Protein AF-G9K3Z7-F1 (afdb_monomer_lite)

Structure (mmCIF, N/CA/C/O backbone):
data_AF-G9K3Z7-F1
#
_entry.id   AF-G9K3Z7-F1
#
loop_
_atom_site.group_PDB
_atom_site.id
_atom_site.type_symbol
_atom_site.label_atom_id
_atom_site.label_alt_id
_atom_site.label_comp_id
_atom_site.label_asym_id
_atom_site.label_entity_id
_atom_site.label_seq_id
_atom_site.pdbx_PDB_ins_code
_atom_site.Cartn_x
_atom_site.Cartn_y
_atom_site.Cartn_z
_atom_site.occupancy
_atom_site.B_iso_or_equiv
_atom_site.auth_seq_id
_atom_site.auth_comp_id
_atom_site.auth_asym_id
_atom_site.auth_atom_id
_atom_site.pdbx_PDB_model_num
ATOM 1 N N . LEU A 1 1 ? 6.562 0.544 -18.669 1.00 47.19 1 LEU A N 1
ATOM 2 C CA . LEU A 1 1 ? 5.146 0.287 -19.020 1.00 47.19 1 LEU A CA 1
ATOM 3 C C . LEU A 1 1 ? 4.210 1.346 -18.427 1.00 47.19 1 LEU A C 1
ATOM 5 O O . LEU A 1 1 ? 3.676 2.138 -19.185 1.00 47.19 1 LEU A O 1
ATOM 9 N N . PHE A 1 2 ? 4.079 1.458 -17.099 1.00 45.69 2 PHE A N 1
ATOM 10 C CA . PHE A 1 2 ? 3.269 2.523 -16.481 1.00 45.69 2 PHE A CA 1
ATOM 11 C C . PHE A 1 2 ? 3.847 3.938 -16.669 1.00 45.69 2 PHE A C 1
ATOM 13 O O . PHE A 1 2 ? 3.103 4.859 -16.969 1.00 45.69 2 PHE A O 1
ATOM 20 N N . GLU A 1 3 ? 5.172 4.100 -16.630 1.00 46.00 3 GLU A N 1
ATOM 21 C CA . GLU A 1 3 ? 5.847 5.367 -16.988 1.00 46.00 3 GLU A CA 1
ATOM 22 C C . GLU A 1 3 ? 5.512 5.845 -18.416 1.00 46.00 3 GLU A C 1
ATOM 24 O O . GLU A 1 3 ? 5.440 7.040 -18.680 1.00 46.00 3 GLU A O 1
ATOM 29 N N . MET A 1 4 ? 5.232 4.909 -19.331 1.00 49.59 4 MET A N 1
ATOM 30 C CA . MET A 1 4 ? 4.846 5.189 -20.719 1.00 49.59 4 MET A CA 1
ATOM 31 C C . MET A 1 4 ? 3.363 5.598 -20.838 1.00 49.59 4 MET A C 1
ATOM 33 O O . MET A 1 4 ? 3.008 6.333 -21.751 1.00 49.59 4 MET A O 1
ATOM 37 N N . ILE A 1 5 ? 2.499 5.195 -19.888 1.00 50.59 5 ILE A N 1
ATOM 38 C CA . ILE A 1 5 ? 1.116 5.713 -19.750 1.00 50.59 5 ILE A CA 1
ATOM 39 C C . ILE A 1 5 ? 1.130 7.193 -19.345 1.00 50.59 5 ILE A C 1
ATOM 41 O O . ILE A 1 5 ? 0.209 7.938 -19.683 1.00 50.59 5 ILE A O 1
ATOM 45 N N . LEU A 1 6 ? 2.144 7.599 -18.577 1.00 51.66 6 LEU A N 1
ATOM 46 C CA . LEU A 1 6 ? 2.202 8.901 -17.916 1.00 51.66 6 LEU A CA 1
ATOM 47 C C . LEU A 1 6 ? 2.820 10.008 -18.785 1.00 51.66 6 LEU A C 1
ATOM 49 O O . LEU A 1 6 ? 2.642 11.175 -18.452 1.00 51.66 6 LEU A O 1
ATOM 53 N N . SER A 1 7 ? 3.526 9.679 -19.876 1.00 52.38 7 SER A N 1
ATOM 54 C CA . SER A 1 7 ? 4.473 10.613 -20.514 1.00 52.38 7 SER A CA 1
ATOM 55 C C . SER A 1 7 ? 4.287 10.922 -22.012 1.00 52.38 7 SER A C 1
ATOM 57 O O . SER A 1 7 ? 5.150 11.596 -22.567 1.00 52.38 7 SER A O 1
ATOM 59 N N . GLY A 1 8 ? 3.197 10.543 -22.702 1.00 54.78 8 GLY A N 1
ATOM 60 C CA . GLY A 1 8 ? 3.098 10.895 -24.134 1.00 54.78 8 GLY A CA 1
ATOM 61 C C . GLY A 1 8 ? 1.739 10.777 -24.823 1.00 54.78 8 GLY A C 1
ATOM 62 O O . GLY A 1 8 ? 0.840 10.077 -24.370 1.00 54.78 8 GLY A O 1
ATOM 63 N N . THR A 1 9 ? 1.611 11.458 -25.965 1.00 53.53 9 THR A N 1
ATOM 64 C CA . THR A 1 9 ? 0.437 11.510 -26.860 1.00 53.53 9 THR A CA 1
ATOM 65 C C . THR A 1 9 ? 0.008 10.143 -27.417 1.00 53.53 9 THR A C 1
ATOM 67 O O . THR A 1 9 ? -1.169 9.960 -27.721 1.00 53.53 9 THR A O 1
ATOM 70 N N . ASP A 1 10 ? 0.909 9.153 -27.439 1.00 54.59 10 ASP A N 1
ATOM 71 C CA . ASP A 1 10 ? 0.624 7.750 -27.797 1.00 54.59 10 ASP A CA 1
ATOM 72 C C . ASP A 1 10 ? 0.074 6.906 -26.626 1.00 54.59 10 ASP A C 1
ATOM 74 O O . ASP A 1 10 ? -0.273 5.731 -26.782 1.00 54.59 10 ASP A O 1
ATOM 78 N N . ALA A 1 11 ? -0.070 7.495 -25.433 1.00 64.00 11 ALA A N 1
ATOM 79 C CA . ALA A 1 11 ? -0.564 6.803 -24.244 1.00 64.00 11 ALA A CA 1
ATOM 80 C C . ALA A 1 11 ? -2.057 6.445 -24.310 1.00 64.00 11 ALA A C 1
ATOM 82 O O . ALA A 1 11 ? -2.544 5.729 -23.437 1.00 64.00 11 ALA A O 1
ATOM 83 N N . THR A 1 12 ? -2.811 6.921 -25.303 1.00 68.50 12 THR A N 1
ATOM 84 C CA . THR A 1 12 ? -4.247 6.627 -25.452 1.00 68.50 12 THR A CA 1
ATOM 85 C C . THR A 1 12 ? -4.486 5.155 -25.785 1.00 68.50 12 THR A C 1
ATOM 87 O O . THR A 1 12 ? -5.196 4.476 -25.042 1.00 68.50 12 THR A O 1
ATOM 90 N N . HIS A 1 13 ? -3.828 4.627 -26.821 1.00 72.56 13 HIS A N 1
ATOM 91 C CA . HIS A 1 13 ? -3.890 3.206 -27.184 1.00 72.56 13 HIS A CA 1
ATOM 92 C C . HIS A 1 13 ? -3.349 2.325 -26.062 1.00 72.56 13 HIS A C 1
ATOM 94 O O . HIS A 1 13 ? -3.955 1.318 -25.698 1.00 72.56 13 HIS A O 1
ATOM 100 N N . PHE A 1 14 ? -2.248 2.750 -25.443 1.00 70.94 14 PHE A N 1
ATOM 101 C CA . PHE A 1 14 ? -1.657 2.013 -24.340 1.00 70.94 14 PHE A CA 1
ATOM 102 C C . PHE A 1 14 ? -2.570 1.996 -23.097 1.00 70.94 14 PHE A C 1
ATOM 104 O O . PHE A 1 14 ? -2.725 0.965 -22.449 1.00 70.94 14 PHE A O 1
ATOM 111 N N . ARG A 1 15 ? -3.281 3.091 -22.807 1.00 71.56 15 ARG A N 1
ATOM 112 C CA . ARG A 1 15 ? -4.302 3.153 -21.749 1.00 71.56 15 ARG A CA 1
ATOM 113 C C . ARG A 1 15 ? -5.499 2.254 -22.054 1.00 71.56 15 ARG A C 1
ATOM 115 O O . ARG A 1 15 ? -6.033 1.652 -21.128 1.00 71.56 15 ARG A O 1
ATOM 122 N N . VAL A 1 16 ? -5.917 2.137 -23.316 1.00 79.75 16 VAL A N 1
ATOM 123 C CA . VAL A 1 16 ? -6.962 1.182 -23.729 1.00 79.75 16 VAL A CA 1
ATOM 124 C C . VAL A 1 16 ? -6.493 -0.257 -23.508 1.00 79.75 16 VAL A C 1
ATOM 126 O O . VAL A 1 16 ? -7.222 -1.037 -22.899 1.00 79.75 16 VAL A O 1
ATOM 129 N N . LEU A 1 17 ? -5.263 -0.591 -23.907 1.00 81.12 17 LEU A N 1
ATOM 130 C CA . LEU A 1 17 ? -4.677 -1.910 -23.656 1.00 81.12 17 LEU A CA 1
ATOM 131 C C . LEU A 1 17 ? -4.552 -2.209 -22.160 1.00 81.12 17 LEU A C 1
ATOM 133 O O . LEU A 1 17 ? -4.901 -3.301 -21.734 1.00 81.12 17 LEU A O 1
ATOM 137 N N . MET A 1 18 ? -4.142 -1.240 -21.340 1.00 79.62 18 MET A N 1
ATOM 138 C CA . MET A 1 18 ? -4.081 -1.415 -19.887 1.00 79.62 18 MET A CA 1
ATOM 139 C C . MET A 1 18 ? -5.461 -1.591 -19.257 1.00 79.62 18 MET A C 1
ATOM 141 O O . MET A 1 18 ? -5.614 -2.409 -18.354 1.00 79.62 18 MET A O 1
ATOM 145 N N . LYS A 1 19 ? -6.483 -0.879 -19.747 1.00 80.25 19 LYS A N 1
ATOM 146 C CA . LYS A 1 19 ? -7.874 -1.110 -19.329 1.00 80.25 19 LYS A CA 1
ATOM 147 C C . LYS A 1 19 ? -8.329 -2.525 -19.679 1.00 80.25 19 LYS A C 1
ATOM 149 O O . LYS A 1 19 ? -8.952 -3.169 -18.843 1.00 80.25 19 LYS A O 1
ATOM 154 N N . LEU A 1 20 ? -8.010 -3.011 -20.880 1.00 84.44 20 LEU A N 1
ATOM 155 C CA . LEU A 1 20 ? -8.308 -4.385 -21.294 1.00 84.44 20 LEU A CA 1
ATOM 156 C C . LEU A 1 20 ? -7.546 -5.403 -20.446 1.00 84.44 20 LEU A C 1
ATOM 158 O O . LEU A 1 20 ? -8.147 -6.365 -19.992 1.00 84.44 20 LEU A O 1
ATOM 162 N N . PHE A 1 21 ? -6.263 -5.169 -20.174 1.00 83.31 21 PHE A N 1
ATOM 163 C CA . PHE A 1 21 ? -5.456 -6.036 -19.323 1.00 83.31 21 PHE A CA 1
ATOM 164 C C . PHE A 1 21 ? -6.045 -6.139 -17.915 1.00 83.31 21 PHE A C 1
ATOM 166 O O . PHE A 1 21 ? -6.246 -7.244 -17.425 1.00 83.31 21 PHE A O 1
ATOM 173 N N . ILE A 1 22 ? -6.389 -5.004 -17.296 1.00 82.50 22 ILE A N 1
ATOM 174 C CA . ILE A 1 22 ? -7.037 -4.994 -15.980 1.00 82.50 22 ILE A CA 1
ATOM 175 C C . ILE A 1 22 ? -8.375 -5.730 -16.055 1.00 82.50 22 ILE A C 1
ATOM 177 O O . ILE A 1 22 ? -8.635 -6.594 -15.232 1.00 82.50 22 ILE A O 1
ATOM 181 N N . LYS A 1 23 ? -9.193 -5.457 -17.076 1.00 83.81 23 LYS A N 1
ATOM 182 C CA . LYS A 1 23 ? -10.500 -6.099 -17.236 1.00 83.81 23 LYS A CA 1
ATOM 183 C C . LYS A 1 23 ? -10.418 -7.609 -17.481 1.00 83.81 23 LYS A C 1
ATOM 185 O O . LYS A 1 23 ? -11.322 -8.314 -17.081 1.00 83.81 23 LYS A O 1
ATOM 190 N N . VAL A 1 24 ? -9.404 -8.106 -18.182 1.00 86.69 24 VAL A N 1
ATOM 191 C CA . VAL A 1 24 ? -9.325 -9.527 -18.571 1.00 86.69 24 VAL A CA 1
ATOM 192 C C . VAL A 1 24 ? -8.526 -10.348 -17.562 1.00 86.69 24 VAL A C 1
ATOM 194 O O . VAL A 1 24 ? -8.852 -11.505 -17.321 1.00 86.69 24 VAL A O 1
ATOM 197 N N . HIS A 1 25 ? -7.477 -9.768 -16.977 1.00 82.75 25 HIS A N 1
ATOM 198 C CA . HIS A 1 25 ? -6.528 -10.494 -16.130 1.00 82.75 25 HIS A CA 1
ATOM 199 C C . HIS A 1 25 ? -6.566 -10.089 -14.657 1.00 82.75 25 HIS A C 1
ATOM 201 O O . HIS A 1 25 ? -6.018 -10.812 -13.836 1.00 82.75 25 HIS A O 1
ATOM 207 N N . LEU A 1 26 ? -7.170 -8.947 -14.318 1.00 87.38 26 LEU A N 1
ATOM 208 C CA . LEU A 1 26 ? -7.248 -8.423 -12.949 1.00 87.38 26 LEU A CA 1
ATOM 209 C C . LEU A 1 26 ? -8.682 -7.983 -12.603 1.00 87.38 26 LEU A C 1
ATOM 211 O O . LEU A 1 26 ? -8.870 -7.041 -11.835 1.00 87.38 26 LEU A O 1
ATOM 215 N N . GLU A 1 27 ? -9.689 -8.631 -13.202 1.00 87.81 27 GLU A N 1
ATOM 216 C CA . GLU A 1 27 ? -11.103 -8.361 -12.902 1.00 87.81 27 GLU A CA 1
ATOM 217 C C . GLU A 1 27 ? -11.443 -8.758 -11.467 1.00 87.81 27 GLU A C 1
ATOM 219 O O . GLU A 1 27 ? -12.204 -8.074 -10.785 1.00 87.81 27 GLU A O 1
ATOM 224 N N . ASP A 1 28 ? -10.833 -9.851 -11.000 1.00 92.62 28 ASP A N 1
ATOM 225 C CA . ASP A 1 28 ? -10.919 -10.267 -9.613 1.00 92.62 28 ASP A CA 1
ATOM 226 C C . ASP A 1 28 ? -10.158 -9.285 -8.716 1.00 92.62 28 ASP A C 1
ATOM 228 O O . ASP A 1 28 ? -8.940 -9.100 -8.830 1.00 92.62 28 ASP A O 1
ATOM 232 N N . ILE A 1 29 ? -10.884 -8.692 -7.772 1.00 91.94 29 ILE A N 1
ATOM 233 C CA . ILE A 1 29 ? -10.361 -7.687 -6.852 1.00 91.94 29 ILE A CA 1
ATOM 234 C C . ILE A 1 29 ? -9.189 -8.221 -6.023 1.00 91.94 29 ILE A C 1
ATOM 236 O O . ILE A 1 29 ? -8.223 -7.499 -5.771 1.00 91.94 29 ILE A O 1
ATOM 240 N N . PHE A 1 30 ? -9.211 -9.504 -5.652 1.00 94.75 30 PHE A N 1
ATOM 241 C CA . PHE A 1 30 ? -8.132 -10.115 -4.879 1.00 94.75 30 PHE A CA 1
ATOM 242 C C . PHE A 1 30 ? -6.864 -10.293 -5.715 1.00 94.75 30 PHE A C 1
ATOM 244 O O . PHE A 1 30 ? -5.758 -10.090 -5.209 1.00 94.75 30 PHE A O 1
ATOM 251 N N . GLN A 1 31 ? -6.993 -10.629 -7.000 1.00 93.50 31 GLN A N 1
ATOM 252 C CA . GLN A 1 31 ? -5.862 -10.654 -7.931 1.00 93.50 31 GLN A CA 1
ATOM 253 C C . GLN A 1 31 ? -5.308 -9.253 -8.190 1.00 93.50 31 GLN A C 1
ATOM 255 O O . GLN A 1 31 ? -4.087 -9.073 -8.167 1.00 93.50 31 GLN A O 1
ATOM 260 N N . LEU A 1 32 ? -6.178 -8.254 -8.356 1.00 93.25 32 LEU A N 1
ATOM 261 C CA . LEU A 1 32 ? -5.766 -6.860 -8.509 1.00 93.25 32 LEU A CA 1
ATOM 262 C C . LEU A 1 32 ? -4.952 -6.380 -7.301 1.00 93.25 32 LEU A C 1
ATOM 264 O O . LEU A 1 32 ? -3.878 -5.804 -7.467 1.00 93.25 32 LEU A O 1
ATOM 268 N N . PHE A 1 33 ? -5.412 -6.660 -6.082 1.00 95.94 33 PHE A N 1
ATOM 269 C CA . PHE A 1 33 ? -4.683 -6.266 -4.880 1.00 95.94 33 PHE A CA 1
ATOM 270 C C . PHE A 1 33 ? -3.393 -7.057 -4.659 1.00 95.94 33 PHE A C 1
ATOM 272 O O . PHE A 1 33 ? -2.416 -6.475 -4.199 1.00 95.94 33 PHE A O 1
ATOM 279 N N . LYS A 1 34 ? -3.320 -8.334 -5.060 1.00 95.38 34 LYS A N 1
ATOM 280 C CA . LYS A 1 34 ? -2.041 -9.069 -5.104 1.00 95.38 34 LYS A CA 1
ATOM 281 C C . LYS A 1 34 ? -1.050 -8.403 -6.057 1.00 95.38 34 LYS A C 1
ATOM 283 O O . LYS A 1 34 ? 0.121 -8.248 -5.713 1.00 95.38 34 LYS A O 1
ATOM 288 N N . PHE A 1 35 ? -1.516 -7.976 -7.231 1.00 92.88 35 PHE A N 1
ATOM 289 C CA . PHE A 1 35 ? -0.698 -7.225 -8.180 1.00 92.88 35 PHE A CA 1
ATOM 290 C 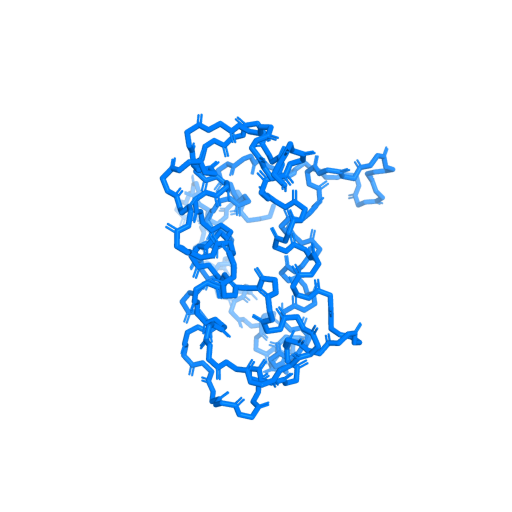C . PHE A 1 35 ? -0.224 -5.892 -7.584 1.00 92.88 35 PHE A C 1
ATOM 292 O O . PHE A 1 35 ? 0.963 -5.572 -7.666 1.00 92.88 35 PHE A O 1
ATOM 299 N N . PHE A 1 36 ? -1.114 -5.145 -6.924 1.00 94.69 36 PHE A N 1
ATOM 300 C CA . PHE A 1 36 ? -0.735 -3.918 -6.226 1.00 94.69 36 PHE A CA 1
ATOM 301 C C . PHE A 1 36 ? 0.286 -4.164 -5.116 1.00 94.69 36 PHE A C 1
ATOM 303 O O . PHE A 1 36 ? 1.277 -3.445 -5.068 1.00 94.69 36 PHE A O 1
ATOM 310 N N . SER A 1 37 ? 0.131 -5.205 -4.293 1.00 96.06 37 SER A N 1
ATOM 311 C CA . SER A 1 37 ? 1.111 -5.556 -3.259 1.00 96.06 37 SER A CA 1
ATOM 312 C C . SER A 1 37 ? 2.512 -5.772 -3.829 1.00 96.06 37 SER A C 1
ATOM 314 O O . SER A 1 37 ? 3.485 -5.291 -3.246 1.00 96.06 37 SER A O 1
ATOM 316 N N . VAL A 1 38 ? 2.624 -6.436 -4.986 1.00 92.88 38 VAL A N 1
ATOM 317 C CA . VAL A 1 38 ? 3.902 -6.573 -5.700 1.00 92.88 38 VAL A CA 1
ATOM 318 C C . VAL A 1 38 ? 4.402 -5.207 -6.162 1.00 92.88 38 VAL A C 1
ATOM 320 O O . VAL A 1 38 ? 5.538 -4.851 -5.870 1.00 92.88 38 VAL A O 1
ATOM 323 N N . LEU A 1 39 ? 3.567 -4.413 -6.839 1.00 92.00 39 LEU A N 1
ATOM 324 C CA . LEU A 1 39 ? 3.963 -3.108 -7.380 1.00 92.00 39 LEU A CA 1
ATOM 325 C C . LEU A 1 39 ? 4.419 -2.127 -6.287 1.00 92.00 39 LEU A C 1
ATOM 327 O O . LEU A 1 39 ? 5.412 -1.425 -6.469 1.00 92.00 39 LEU A O 1
ATOM 331 N N . TRP A 1 40 ? 3.728 -2.098 -5.148 1.00 95.38 40 TRP A N 1
ATOM 332 C CA . TRP A 1 40 ? 4.041 -1.218 -4.023 1.00 95.38 40 TRP A CA 1
ATOM 333 C C . TRP A 1 40 ? 5.326 -1.596 -3.298 1.00 95.38 40 TRP A C 1
ATOM 335 O O . TRP A 1 40 ? 5.951 -0.727 -2.707 1.00 95.38 40 TRP A O 1
ATOM 345 N N . THR A 1 41 ? 5.712 -2.871 -3.301 1.00 93.38 41 THR A N 1
ATOM 346 C CA . THR A 1 41 ? 6.905 -3.355 -2.580 1.00 93.38 41 THR A CA 1
ATOM 347 C C . THR A 1 41 ? 8.080 -3.645 -3.506 1.00 93.38 41 THR A C 1
ATOM 349 O O . THR A 1 41 ? 9.185 -3.907 -3.036 1.00 93.38 41 THR A O 1
ATOM 352 N N . TYR A 1 42 ? 7.886 -3.545 -4.825 1.00 89.19 42 TYR A N 1
ATOM 353 C CA . TYR A 1 42 ? 8.912 -3.883 -5.806 1.00 89.19 42 TYR A CA 1
ATOM 354 C C . TYR A 1 42 ? 10.189 -3.050 -5.649 1.00 89.19 42 TYR A C 1
ATOM 356 O O . TYR A 1 42 ? 11.287 -3.579 -5.797 1.00 89.19 42 TYR A O 1
ATOM 364 N N . GLY A 1 43 ? 10.060 -1.766 -5.297 1.00 80.81 43 GLY A N 1
ATOM 365 C CA . GLY A 1 43 ? 11.206 -0.889 -5.025 1.00 80.81 43 GLY A CA 1
ATOM 366 C C . GLY A 1 43 ? 12.075 -1.344 -3.844 1.00 80.81 43 GLY A C 1
ATOM 367 O O . GLY A 1 43 ? 13.241 -0.975 -3.770 1.00 80.81 43 GLY A O 1
ATOM 368 N N . SER A 1 44 ? 11.531 -2.177 -2.954 1.00 79.94 44 SER A N 1
ATOM 369 C CA . SER A 1 44 ? 12.232 -2.785 -1.819 1.00 79.94 44 SER A CA 1
ATOM 370 C C . SER A 1 44 ? 12.772 -4.191 -2.131 1.00 79.94 44 SER A C 1
ATOM 372 O O . SER A 1 44 ? 13.369 -4.822 -1.261 1.00 79.94 44 SER A O 1
ATOM 374 N N . SER A 1 45 ? 12.562 -4.710 -3.348 1.00 81.00 45 SER A N 1
ATOM 375 C CA . SER A 1 45 ? 13.020 -6.044 -3.751 1.00 81.00 45 SER A CA 1
ATOM 376 C C . SER A 1 45 ? 14.530 -6.080 -3.986 1.00 81.00 45 SER A C 1
ATOM 378 O O . SER A 1 45 ? 15.054 -5.356 -4.831 1.00 81.00 45 SER A O 1
ATOM 380 N N . LEU A 1 46 ? 15.227 -6.984 -3.294 1.00 77.88 46 LEU A N 1
ATOM 381 C CA . LEU A 1 46 ? 16.675 -7.177 -3.440 1.00 77.88 46 LEU A CA 1
ATOM 382 C C . LEU A 1 46 ? 17.058 -7.966 -4.702 1.00 77.88 46 LEU A C 1
ATOM 384 O O . LEU A 1 46 ? 18.176 -7.837 -5.192 1.00 77.88 46 LEU A O 1
ATOM 388 N N . SER A 1 47 ? 16.153 -8.801 -5.219 1.00 81.62 47 SER A N 1
ATOM 389 C CA . SER A 1 47 ? 16.442 -9.731 -6.318 1.00 81.62 47 SER A CA 1
ATOM 390 C C . SER A 1 47 ? 16.089 -9.189 -7.705 1.00 81.62 47 SER A C 1
ATOM 392 O O . SER A 1 47 ? 16.509 -9.782 -8.694 1.00 81.62 47 SER A O 1
ATOM 394 N N . ASN A 1 48 ? 15.324 -8.089 -7.785 1.00 82.56 48 ASN A N 1
ATOM 395 C CA . ASN A 1 48 ? 14.840 -7.462 -9.027 1.00 82.56 48 ASN A CA 1
ATOM 396 C C . ASN A 1 48 ? 14.461 -8.479 -10.139 1.00 82.56 48 ASN A C 1
ATOM 398 O O . ASN A 1 48 ? 14.980 -8.409 -11.257 1.00 82.56 48 ASN A O 1
ATOM 402 N N . PRO A 1 49 ? 13.560 -9.441 -9.867 1.00 82.31 49 PRO A N 1
ATOM 403 C CA . PRO A 1 49 ? 13.339 -10.585 -10.752 1.00 82.31 49 PRO A CA 1
ATOM 404 C C . PRO A 1 49 ? 12.692 -10.210 -12.093 1.00 82.31 49 PRO A C 1
ATOM 406 O O . PRO A 1 49 ? 12.842 -10.937 -13.068 1.00 82.31 49 PRO A O 1
ATOM 409 N N . LEU A 1 50 ? 11.979 -9.080 -12.165 1.00 81.25 50 LEU A N 1
ATOM 410 C CA . LEU A 1 50 ? 11.347 -8.586 -13.395 1.00 81.25 50 LEU A CA 1
ATOM 411 C C . LEU A 1 50 ? 12.292 -7.717 -14.235 1.00 81.25 50 LEU A C 1
ATOM 413 O O . LEU A 1 50 ? 11.871 -7.197 -15.268 1.00 81.25 50 LEU A O 1
ATOM 417 N N . ASN A 1 51 ? 13.538 -7.529 -13.781 1.00 83.94 51 ASN A N 1
ATOM 418 C CA . ASN A 1 51 ? 14.541 -6.676 -14.411 1.00 83.94 51 ASN A CA 1
ATOM 419 C C . ASN A 1 51 ? 13.977 -5.295 -14.808 1.00 83.94 51 ASN A C 1
ATOM 421 O O . ASN A 1 51 ? 14.204 -4.785 -15.906 1.00 83.94 51 ASN A O 1
ATOM 425 N N . CYS A 1 52 ? 13.170 -4.705 -13.924 1.00 81.00 52 CYS A N 1
ATOM 426 C CA . CYS A 1 52 ? 12.514 -3.424 -14.148 1.00 81.00 52 CYS A CA 1
ATOM 427 C C . CYS A 1 52 ? 12.759 -2.494 -12.956 1.00 81.00 52 CYS A C 1
ATOM 429 O O . CYS A 1 52 ? 13.156 -2.931 -11.883 1.00 81.00 52 CYS A O 1
ATOM 431 N N . SER A 1 53 ? 12.563 -1.191 -13.138 1.00 81.69 53 SER A N 1
ATOM 432 C CA . SER A 1 53 ? 12.666 -0.222 -12.045 1.00 81.69 53 SER A CA 1
ATOM 433 C C . SER A 1 53 ? 11.309 0.426 -11.830 1.00 81.69 53 SER A C 1
ATOM 435 O O . SER A 1 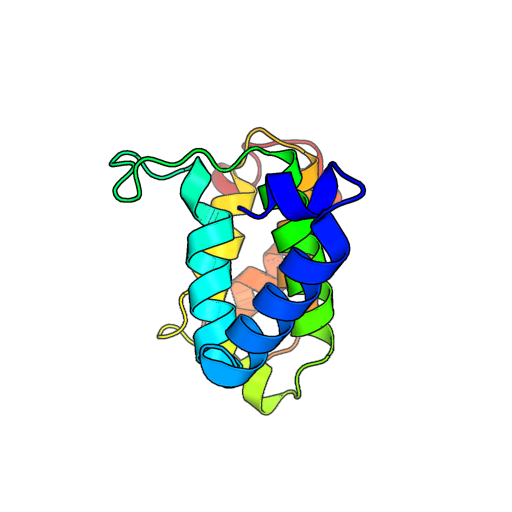53 ? 10.734 1.005 -12.757 1.00 81.69 53 SER A O 1
ATOM 437 N N . VAL A 1 54 ? 10.792 0.320 -10.607 1.00 84.56 54 VAL A N 1
ATOM 438 C CA . VAL A 1 54 ? 9.612 1.064 -10.168 1.00 84.56 54 VAL A CA 1
ATOM 439 C C . VAL A 1 54 ? 10.113 2.312 -9.462 1.00 84.56 54 VAL A C 1
ATOM 441 O O . VAL A 1 54 ? 10.666 2.245 -8.367 1.00 84.56 54 VAL A O 1
ATOM 444 N N . LYS A 1 55 ? 9.957 3.461 -10.119 1.00 88.44 55 LYS A N 1
ATOM 445 C CA . LYS A 1 55 ? 10.319 4.747 -9.529 1.00 88.44 55 LYS A CA 1
ATOM 446 C C . LYS A 1 55 ? 9.351 5.103 -8.405 1.00 88.44 55 LYS A C 1
ATOM 448 O O . LYS A 1 55 ? 8.171 4.761 -8.453 1.00 88.44 55 LYS A O 1
ATOM 453 N N . ALA A 1 56 ? 9.842 5.909 -7.470 1.00 89.06 56 ALA A N 1
ATOM 454 C CA . ALA A 1 56 ? 9.065 6.476 -6.374 1.00 89.06 56 ALA A CA 1
ATOM 455 C C . ALA A 1 56 ? 7.734 7.100 -6.820 1.00 89.06 56 ALA A C 1
ATOM 457 O O . ALA A 1 56 ? 6.701 6.851 -6.213 1.00 89.06 56 ALA A O 1
ATOM 458 N N . ALA A 1 57 ? 7.746 7.888 -7.902 1.00 89.94 57 ALA A N 1
ATOM 459 C CA . ALA A 1 57 ? 6.544 8.543 -8.413 1.00 89.94 57 ALA A CA 1
ATOM 460 C C . ALA A 1 57 ? 5.462 7.524 -8.806 1.00 89.94 57 ALA A C 1
ATOM 462 O O . ALA A 1 57 ? 4.306 7.667 -8.412 1.00 89.94 57 ALA A O 1
ATOM 463 N N . LEU A 1 58 ? 5.851 6.467 -9.525 1.00 88.44 58 LEU A N 1
ATOM 464 C CA . LEU A 1 58 ? 4.944 5.402 -9.929 1.00 88.44 58 LEU A CA 1
ATOM 465 C C . LEU A 1 58 ? 4.428 4.596 -8.729 1.00 88.44 58 LEU A C 1
ATOM 467 O O . LEU A 1 58 ? 3.235 4.316 -8.658 1.00 88.44 58 LEU A O 1
ATOM 471 N N . GLN A 1 59 ? 5.301 4.247 -7.782 1.00 93.12 59 GLN A N 1
ATOM 472 C CA . GLN A 1 59 ? 4.918 3.552 -6.548 1.00 93.12 59 GLN A CA 1
ATOM 473 C C . GLN A 1 59 ? 3.882 4.359 -5.754 1.00 93.12 59 GLN A C 1
ATOM 475 O O . GLN A 1 59 ? 2.834 3.828 -5.392 1.00 93.12 59 GLN A O 1
ATOM 480 N N . THR A 1 60 ? 4.136 5.653 -5.546 1.00 94.44 60 THR A N 1
ATOM 481 C CA . THR A 1 60 ? 3.224 6.571 -4.852 1.00 94.44 60 THR A CA 1
ATOM 482 C C . THR A 1 60 ? 1.879 6.681 -5.568 1.00 94.44 60 THR A C 1
ATOM 484 O O . THR A 1 60 ? 0.832 6.572 -4.936 1.00 94.44 60 THR A O 1
ATOM 487 N N . GLN A 1 61 ? 1.874 6.846 -6.895 1.00 92.44 61 GLN A N 1
ATOM 488 C CA . GLN A 1 61 ? 0.630 6.882 -7.672 1.00 92.44 61 GLN A CA 1
ATOM 489 C C . GLN A 1 61 ? -0.147 5.568 -7.570 1.00 92.44 61 GLN A C 1
ATOM 491 O O . GLN A 1 61 ? -1.363 5.586 -7.403 1.00 92.44 61 GLN A O 1
ATOM 496 N N . ALA A 1 62 ? 0.545 4.430 -7.638 1.00 92.88 62 ALA A N 1
ATOM 497 C CA . ALA A 1 62 ? -0.075 3.125 -7.472 1.00 92.88 62 ALA A CA 1
ATOM 498 C C . ALA A 1 62 ? -0.671 2.942 -6.068 1.00 92.88 62 ALA A C 1
ATOM 500 O O . ALA A 1 62 ? -1.726 2.322 -5.945 1.00 92.88 62 ALA A O 1
ATOM 501 N N . LEU A 1 63 ? -0.027 3.469 -5.020 1.00 96.88 63 LEU A N 1
ATOM 502 C CA . LEU A 1 63 ? -0.565 3.465 -3.655 1.00 96.88 63 LEU A CA 1
ATOM 503 C C . LEU A 1 63 ? -1.838 4.306 -3.565 1.00 96.88 63 LEU A C 1
ATOM 505 O O . LEU A 1 63 ? -2.852 3.800 -3.105 1.00 96.88 63 LEU A O 1
ATOM 509 N N . TYR A 1 64 ? -1.839 5.538 -4.079 1.00 97.00 64 TYR A N 1
ATOM 510 C CA . TYR A 1 64 ? -3.044 6.375 -4.073 1.00 97.00 64 TYR A CA 1
ATOM 511 C C . TYR A 1 64 ? -4.196 5.763 -4.886 1.00 97.00 64 TYR A C 1
ATOM 513 O O . TYR A 1 64 ? -5.328 5.737 -4.413 1.00 97.00 64 TYR A O 1
ATOM 521 N N . ILE A 1 65 ? -3.922 5.202 -6.071 1.00 93.38 65 ILE A N 1
ATOM 522 C CA . ILE A 1 65 ? -4.945 4.491 -6.859 1.00 93.38 65 ILE A CA 1
ATOM 523 C C . ILE A 1 65 ? -5.508 3.318 -6.062 1.00 93.38 65 ILE A C 1
ATOM 525 O O . ILE A 1 65 ? -6.723 3.141 -5.998 1.00 93.38 65 ILE A O 1
ATOM 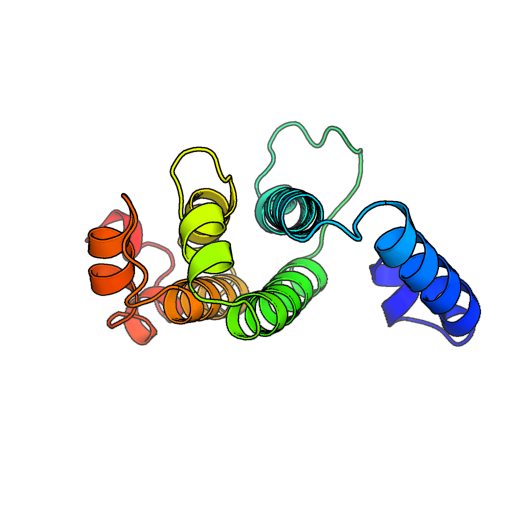529 N N . GLY A 1 66 ? -4.647 2.505 -5.454 1.00 95.00 66 GLY A N 1
ATOM 530 C CA . GLY A 1 66 ? -5.131 1.380 -4.675 1.00 95.00 66 GLY A CA 1
ATOM 531 C C . GLY A 1 66 ? -5.805 1.790 -3.366 1.00 95.00 66 GLY A C 1
ATOM 532 O O . GLY A 1 66 ? -6.701 1.074 -2.948 1.00 95.00 66 GLY A O 1
ATOM 533 N N . CYS A 1 67 ? -5.486 2.949 -2.780 1.00 97.25 67 CYS A N 1
ATOM 534 C CA . CYS A 1 67 ? -6.215 3.534 -1.650 1.00 97.25 67 CYS A CA 1
ATOM 535 C C . CYS A 1 67 ? -7.672 3.839 -2.017 1.00 97.25 67 CYS A C 1
ATOM 537 O O . CYS A 1 67 ? -8.593 3.442 -1.300 1.00 97.25 67 CYS A O 1
ATOM 539 N N . GLU A 1 68 ? -7.888 4.494 -3.161 1.00 95.19 68 GLU A N 1
ATOM 540 C CA . GLU A 1 68 ? -9.229 4.778 -3.687 1.00 95.19 68 GLU A CA 1
ATOM 541 C C . GLU A 1 68 ? -9.986 3.481 -3.988 1.00 95.19 68 GLU A C 1
ATOM 543 O O . GLU A 1 68 ? -11.129 3.294 -3.563 1.00 95.19 68 GLU A O 1
ATOM 548 N N . MET A 1 69 ? -9.320 2.533 -4.656 1.00 94.12 69 MET A N 1
ATOM 549 C CA . MET A 1 69 ? -9.906 1.226 -4.958 1.00 94.12 69 MET A CA 1
ATOM 550 C C . MET A 1 69 ? -10.253 0.462 -3.682 1.00 94.12 69 MET A C 1
ATOM 552 O O . MET A 1 69 ? -11.305 -0.166 -3.630 1.00 94.12 69 MET A O 1
ATOM 556 N N . LEU A 1 70 ? -9.403 0.520 -2.655 1.00 96.50 70 LEU A N 1
ATOM 557 C CA . LEU A 1 70 ? -9.601 -0.176 -1.386 1.00 96.50 70 LEU A CA 1
ATOM 558 C C . LEU A 1 70 ? -10.759 0.442 -0.615 1.00 96.50 70 LEU A C 1
ATOM 560 O O . LEU A 1 70 ? -11.626 -0.281 -0.133 1.00 96.50 70 LEU A O 1
ATOM 564 N N . SER A 1 71 ? -10.825 1.772 -0.569 1.00 96.62 71 SER A N 1
ATOM 565 C CA . SER A 1 71 ? -11.909 2.528 0.061 1.00 96.62 71 SER A CA 1
ATOM 566 C C . SER A 1 71 ? -13.277 2.180 -0.520 1.00 96.62 71 SER A C 1
ATOM 568 O O . SER A 1 71 ? -14.223 2.018 0.252 1.00 96.62 71 SER A O 1
ATOM 570 N N . ALA A 1 72 ? -13.360 1.988 -1.841 1.00 95.62 72 ALA A N 1
ATOM 571 C CA . ALA A 1 72 ? -14.585 1.632 -2.555 1.00 95.62 72 ALA A CA 1
ATOM 572 C C . ALA A 1 72 ? -15.067 0.184 -2.326 1.00 95.62 72 ALA A C 1
ATOM 574 O O . ALA A 1 72 ? -16.186 -0.153 -2.718 1.00 95.62 72 ALA A O 1
ATOM 575 N N . GLN A 1 73 ? -14.252 -0.681 -1.710 1.00 95.62 73 GLN A N 1
ATOM 576 C CA . GLN A 1 73 ? -14.627 -2.077 -1.476 1.00 95.62 73 GLN A CA 1
ATOM 577 C C . GLN A 1 73 ? -15.680 -2.232 -0.381 1.00 95.62 73 GLN A C 1
ATOM 579 O O . GLN A 1 73 ? -15.738 -1.473 0.592 1.00 95.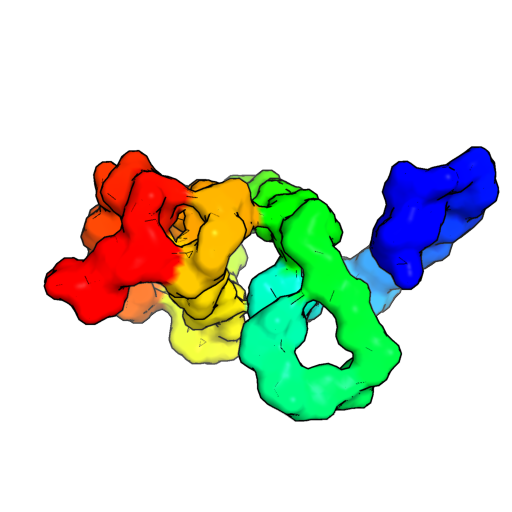62 73 GLN A O 1
ATOM 584 N N . LYS A 1 74 ? -16.490 -3.285 -0.506 1.00 95.31 74 LYS A N 1
ATOM 585 C CA . LYS A 1 74 ? -17.460 -3.668 0.523 1.00 95.31 74 LYS A CA 1
ATOM 586 C C . LYS A 1 74 ? -16.731 -4.194 1.760 1.00 95.31 74 LYS A C 1
ATOM 588 O O . LYS A 1 74 ? -15.626 -4.722 1.667 1.00 95.31 74 LYS A O 1
ATOM 593 N N . ALA A 1 75 ? -17.382 -4.118 2.920 1.00 94.62 75 ALA A N 1
ATOM 594 C CA . ALA A 1 75 ? -16.801 -4.572 4.187 1.00 94.62 75 ALA A CA 1
ATOM 595 C C . ALA A 1 75 ? -16.320 -6.037 4.148 1.00 94.62 75 ALA A C 1
ATOM 597 O O . ALA A 1 75 ? -15.260 -6.348 4.683 1.00 94.62 75 ALA A O 1
ATOM 598 N N . GLN A 1 76 ? -17.059 -6.922 3.469 1.00 94.56 76 GLN A N 1
ATOM 599 C CA . GLN A 1 76 ? -16.677 -8.328 3.299 1.00 94.56 76 GLN A CA 1
ATOM 600 C C . GLN A 1 76 ? -15.373 -8.488 2.502 1.00 94.56 76 GLN A C 1
ATOM 602 O O . GLN A 1 76 ? -14.498 -9.255 2.903 1.00 94.56 76 GLN A O 1
ATOM 607 N N . ASP A 1 77 ? -15.220 -7.743 1.408 1.00 96.31 77 ASP A N 1
ATOM 608 C CA . ASP A 1 77 ? -14.016 -7.799 0.576 1.00 96.31 77 ASP A CA 1
ATOM 609 C C . ASP A 1 77 ? -12.830 -7.191 1.328 1.00 96.31 77 ASP A C 1
ATOM 611 O O . ASP A 1 77 ? -11.751 -7.778 1.355 1.00 96.31 77 ASP A O 1
ATOM 615 N N . LYS A 1 78 ? -13.042 -6.077 2.045 1.00 97.06 78 LYS A N 1
ATOM 616 C CA . LYS A 1 78 ? -12.030 -5.487 2.935 1.00 97.06 78 LYS A CA 1
ATOM 617 C C . LYS A 1 78 ? -11.571 -6.464 4.016 1.00 97.06 78 LYS A C 1
ATOM 619 O O . LYS A 1 78 ? -10.374 -6.567 4.249 1.00 97.06 78 LYS A O 1
ATOM 624 N N . HIS A 1 79 ? -12.487 -7.214 4.633 1.00 96.38 79 HIS A N 1
ATOM 625 C CA . HIS A 1 79 ? -12.146 -8.258 5.607 1.00 96.38 79 HIS A CA 1
ATOM 626 C C . HIS A 1 79 ? -11.227 -9.318 4.990 1.00 96.38 79 HIS A C 1
ATOM 628 O O . HIS A 1 79 ? -10.228 -9.709 5.589 1.00 96.38 79 HIS A O 1
ATOM 634 N N . GLN A 1 80 ? -11.537 -9.786 3.781 1.00 96.19 80 GLN A N 1
ATOM 635 C CA . GLN A 1 80 ? -10.703 -10.771 3.091 1.00 96.19 80 GLN A CA 1
ATOM 636 C C . GLN A 1 80 ? -9.345 -10.186 2.668 1.00 96.19 80 GLN A C 1
ATOM 638 O O . GLN A 1 80 ? -8.314 -10.834 2.857 1.00 96.19 80 GLN A O 1
ATOM 643 N N . LEU A 1 81 ? -9.316 -8.944 2.179 1.00 96.88 81 LEU A N 1
ATOM 644 C CA . LEU A 1 81 ? -8.087 -8.223 1.835 1.00 96.88 81 LEU A CA 1
ATOM 645 C C . LEU A 1 81 ? -7.216 -7.928 3.064 1.00 96.88 81 LEU A C 1
ATOM 647 O O . LEU A 1 81 ? -5.995 -7.903 2.936 1.00 96.88 81 LEU A O 1
ATOM 651 N N . ALA A 1 82 ? -7.819 -7.759 4.240 1.00 96.75 82 ALA A N 1
ATOM 652 C CA . ALA A 1 82 ? -7.131 -7.583 5.514 1.00 96.75 82 ALA A CA 1
ATOM 653 C C . ALA A 1 82 ? -6.818 -8.908 6.234 1.00 96.75 82 ALA A C 1
ATOM 655 O O . ALA A 1 82 ? -6.344 -8.894 7.363 1.00 96.75 82 ALA A O 1
ATOM 656 N N . SER A 1 83 ? -7.076 -10.066 5.624 1.00 95.44 83 SER A N 1
ATOM 657 C CA . SER A 1 83 ? -6.749 -11.354 6.241 1.00 95.44 83 SER A CA 1
ATOM 658 C C . SER A 1 83 ? -5.258 -11.691 6.130 1.00 95.44 83 SER A C 1
ATOM 660 O O . SER A 1 83 ? -4.562 -11.223 5.233 1.00 95.44 83 SER A O 1
ATOM 662 N N . VAL A 1 84 ? -4.765 -12.576 7.000 1.00 93.81 84 VAL A N 1
ATOM 663 C CA . VAL A 1 84 ? -3.362 -13.050 6.984 1.00 93.81 84 VAL A CA 1
ATOM 664 C C . VAL A 1 84 ? -2.938 -13.772 5.700 1.00 93.81 84 VAL A C 1
ATOM 666 O O . VAL A 1 84 ? -1.746 -13.867 5.423 1.00 93.81 84 VAL A O 1
ATOM 669 N N . SER A 1 85 ? -3.881 -14.296 4.913 1.00 93.56 85 SER A N 1
ATOM 670 C CA . SER A 1 85 ? -3.586 -14.932 3.621 1.00 93.56 85 SER A CA 1
ATOM 671 C C . SER A 1 85 ? -3.465 -13.922 2.476 1.00 93.56 85 SER A C 1
ATOM 673 O O . SER A 1 85 ? -3.015 -14.273 1.382 1.00 93.56 85 SER A O 1
ATOM 675 N N . SER A 1 86 ? -3.860 -12.670 2.714 1.00 96.25 86 SER A N 1
ATOM 676 C CA . SER A 1 86 ? -3.740 -11.569 1.769 1.00 96.25 86 SER A CA 1
ATOM 677 C C . SER A 1 86 ? -2.418 -10.818 1.978 1.00 96.25 86 SER A C 1
ATOM 679 O O . SER A 1 86 ? -2.074 -10.469 3.108 1.00 96.25 86 SER A O 1
ATOM 681 N N . PRO A 1 87 ? -1.676 -10.489 0.904 1.00 97.06 87 PRO A N 1
ATOM 682 C CA . PRO A 1 87 ? -0.430 -9.735 1.021 1.00 97.06 87 PRO A CA 1
ATOM 683 C C . PRO A 1 87 ? -0.643 -8.234 1.270 1.00 97.06 87 PRO A C 1
ATOM 685 O O . PRO A 1 87 ? 0.333 -7.513 1.463 1.00 97.06 87 PRO A O 1
ATOM 688 N N . VAL A 1 88 ? -1.887 -7.739 1.239 1.00 97.69 88 VAL A N 1
ATOM 689 C CA . VAL A 1 88 ? -2.194 -6.298 1.221 1.00 97.69 88 VAL A CA 1
ATOM 690 C C . VAL A 1 88 ? -1.670 -5.583 2.455 1.00 97.69 88 VAL A C 1
ATOM 692 O O . VAL A 1 88 ? -0.889 -4.647 2.315 1.00 97.69 88 VAL A O 1
ATOM 695 N N . VAL A 1 89 ? -2.051 -6.026 3.655 1.00 97.56 89 VAL A N 1
ATOM 696 C CA . VAL A 1 89 ? -1.670 -5.325 4.892 1.00 97.56 89 VAL A CA 1
ATOM 697 C C . VAL A 1 89 ? -0.158 -5.359 5.089 1.00 97.56 89 VAL A C 1
ATOM 699 O O . VAL A 1 89 ? 0.443 -4.323 5.348 1.00 97.56 89 VAL A O 1
ATOM 702 N N . ILE A 1 90 ? 0.481 -6.510 4.868 1.00 96.75 90 ILE A N 1
ATOM 703 C CA . ILE A 1 90 ? 1.941 -6.638 4.964 1.00 96.75 90 ILE A CA 1
ATOM 704 C C . ILE A 1 90 ? 2.650 -5.716 3.964 1.00 96.75 90 ILE A C 1
ATOM 706 O O . ILE A 1 90 ? 3.594 -5.020 4.333 1.00 96.75 90 ILE A O 1
ATOM 710 N N . ALA A 1 91 ? 2.179 -5.657 2.715 1.00 97.56 91 ALA A N 1
ATOM 711 C CA . ALA A 1 91 ? 2.744 -4.765 1.708 1.00 97.56 91 ALA A CA 1
ATOM 712 C C . ALA A 1 91 ? 2.629 -3.289 2.116 1.00 97.56 91 ALA A C 1
ATOM 714 O O . ALA A 1 91 ? 3.574 -2.525 1.918 1.00 97.56 91 ALA A O 1
ATOM 715 N N . LEU A 1 92 ? 1.509 -2.882 2.716 1.00 97.81 92 LEU A N 1
ATOM 716 C CA . LEU A 1 92 ? 1.331 -1.524 3.232 1.00 97.81 92 LEU A CA 1
ATOM 717 C C . LEU A 1 92 ? 2.265 -1.240 4.419 1.00 97.81 92 LEU A C 1
ATOM 719 O O . LEU A 1 92 ? 2.946 -0.213 4.432 1.00 97.81 92 LEU A O 1
ATOM 723 N N . LEU A 1 93 ? 2.389 -2.171 5.368 1.00 96.19 93 LEU A N 1
ATOM 724 C CA . LEU A 1 93 ? 3.292 -2.027 6.515 1.00 96.19 93 LEU A CA 1
ATOM 725 C C . LEU A 1 93 ? 4.755 -1.847 6.082 1.00 96.19 93 LEU A C 1
ATOM 727 O O . LEU A 1 93 ? 5.432 -0.955 6.587 1.00 96.19 93 LEU A O 1
ATOM 731 N N . ILE A 1 94 ? 5.225 -2.612 5.088 1.00 95.06 94 ILE A N 1
ATOM 732 C CA . ILE A 1 94 ? 6.577 -2.454 4.518 1.00 95.06 94 ILE A CA 1
ATOM 733 C C . ILE A 1 94 ? 6.798 -1.023 4.004 1.00 95.06 94 ILE A C 1
ATOM 735 O O . ILE A 1 94 ? 7.859 -0.435 4.216 1.00 95.06 94 ILE A O 1
ATOM 739 N N . ASN A 1 95 ? 5.789 -0.433 3.359 1.00 96.25 95 ASN A N 1
ATOM 740 C CA . ASN A 1 95 ? 5.878 0.917 2.803 1.00 96.25 95 ASN A CA 1
ATOM 741 C C . ASN A 1 95 ? 5.958 2.023 3.868 1.00 96.25 95 ASN A C 1
ATOM 743 O O . ASN A 1 95 ? 6.405 3.124 3.543 1.00 96.25 95 ASN A O 1
ATOM 747 N N . LEU A 1 96 ? 5.595 1.751 5.127 1.00 96.44 96 LEU A N 1
ATOM 748 C CA . LEU A 1 96 ? 5.758 2.715 6.222 1.00 96.44 96 LEU A CA 1
ATOM 749 C C . LEU A 1 96 ? 7.231 2.945 6.589 1.00 96.44 96 LEU A C 1
ATOM 751 O O . LEU A 1 96 ? 7.563 4.010 7.091 1.00 96.44 96 LEU A O 1
ATOM 755 N N . GLY A 1 97 ? 8.127 2.004 6.275 1.00 93.88 97 GLY A N 1
ATOM 756 C CA . GLY A 1 97 ? 9.578 2.179 6.424 1.00 93.88 97 GLY A CA 1
ATOM 757 C C . GLY A 1 97 ? 10.255 2.846 5.221 1.00 93.88 97 GLY A C 1
ATOM 758 O O . GLY A 1 97 ? 11.481 2.928 5.164 1.00 93.88 97 GLY A O 1
ATOM 759 N N . SER A 1 98 ? 9.492 3.287 4.213 1.00 94.69 98 SER A N 1
ATOM 760 C CA . SER A 1 98 ? 10.062 3.907 3.014 1.00 94.69 98 SER A CA 1
ATOM 761 C C . SER A 1 98 ? 10.792 5.209 3.365 1.00 94.69 98 SER A C 1
ATOM 763 O O . SER A 1 98 ? 10.244 6.020 4.115 1.00 94.69 98 SER A O 1
ATOM 765 N N . PRO A 1 99 ? 11.964 5.509 2.770 1.00 93.62 99 PRO A N 1
ATOM 766 C CA . PRO A 1 99 ? 12.612 6.811 2.947 1.00 93.62 99 PRO A CA 1
ATOM 767 C C . PRO A 1 99 ? 11.793 7.958 2.329 1.00 93.62 99 PRO A C 1
ATOM 769 O O . PRO A 1 99 ? 12.031 9.130 2.613 1.00 93.62 99 PRO A O 1
ATOM 772 N N . ILE A 1 100 ? 10.800 7.636 1.497 1.00 95.12 100 ILE A N 1
ATOM 773 C CA . ILE A 1 100 ? 10.015 8.600 0.734 1.00 95.12 100 ILE A CA 1
ATOM 774 C C . ILE A 1 100 ? 8.746 8.953 1.506 1.00 95.12 100 ILE A C 1
ATOM 776 O O . ILE A 1 100 ? 7.835 8.136 1.628 1.00 95.12 100 ILE A O 1
ATOM 780 N N . LYS A 1 101 ? 8.666 10.207 1.967 1.00 96.88 101 LYS A N 1
ATOM 781 C CA . LYS A 1 101 ? 7.535 10.751 2.737 1.00 96.88 101 LYS A CA 1
ATOM 782 C C . LYS A 1 101 ? 6.170 10.415 2.126 1.00 96.88 101 LYS A C 1
ATOM 784 O O . LYS A 1 101 ? 5.297 9.897 2.812 1.00 96.88 101 LYS A O 1
ATOM 789 N N . GLU A 1 102 ? 5.998 10.669 0.830 1.00 97.06 102 GLU A N 1
ATOM 790 C CA . GLU A 1 102 ? 4.712 10.448 0.154 1.00 97.06 102 GLU A CA 1
ATOM 791 C C . GLU A 1 102 ? 4.351 8.965 -0.012 1.00 97.06 102 GLU A C 1
ATOM 793 O O . GLU A 1 102 ? 3.171 8.633 -0.040 1.00 97.06 102 GLU A O 1
ATOM 798 N N . VAL A 1 103 ? 5.336 8.059 -0.050 1.00 96.88 103 VAL A N 1
ATOM 799 C CA . VAL A 1 103 ? 5.073 6.610 -0.036 1.00 96.88 103 VAL A CA 1
ATOM 800 C C . VAL A 1 103 ? 4.524 6.193 1.328 1.00 96.88 103 VAL A C 1
ATOM 802 O O . VAL A 1 103 ? 3.515 5.490 1.387 1.00 96.88 103 VAL A O 1
ATOM 805 N N . ARG A 1 104 ? 5.135 6.676 2.422 1.00 97.75 104 ARG A N 1
ATOM 806 C CA . ARG A 1 104 ? 4.638 6.421 3.785 1.00 97.75 104 ARG A CA 1
ATOM 807 C C . ARG A 1 104 ? 3.219 6.953 3.957 1.00 97.75 104 ARG A C 1
ATOM 809 O O . ARG A 1 104 ? 2.338 6.208 4.377 1.00 97.75 104 ARG A O 1
ATOM 816 N N . ARG A 1 105 ? 2.987 8.204 3.541 1.00 98.19 105 ARG A N 1
ATOM 817 C CA . ARG A 1 105 ? 1.677 8.865 3.589 1.00 98.19 105 ARG A CA 1
ATOM 818 C C . ARG A 1 105 ? 0.606 8.102 2.806 1.0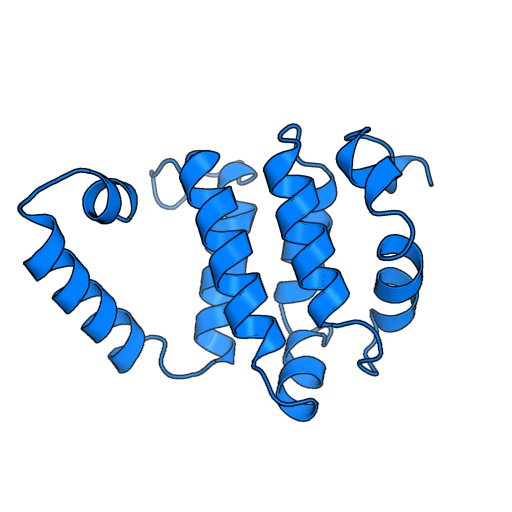0 98.19 105 ARG A C 1
ATOM 820 O O . ARG A 1 105 ? -0.467 7.834 3.335 1.00 98.19 105 ARG A O 1
ATOM 827 N N . ALA A 1 106 ? 0.882 7.731 1.558 1.00 97.94 106 ALA A N 1
ATOM 828 C CA . ALA A 1 106 ? -0.086 6.997 0.748 1.00 97.94 106 ALA A CA 1
ATOM 829 C C . ALA A 1 106 ? -0.385 5.607 1.341 1.00 97.94 106 ALA A C 1
ATOM 831 O O . ALA A 1 106 ? -1.527 5.149 1.308 1.00 97.94 106 ALA A O 1
ATOM 832 N N . SER A 1 107 ? 0.620 4.954 1.933 1.00 97.88 107 SER A N 1
ATOM 833 C CA . SER A 1 107 ? 0.449 3.649 2.572 1.00 97.88 107 SER A CA 1
ATOM 834 C C . SER A 1 107 ? -0.419 3.703 3.834 1.00 97.88 107 SER A C 1
ATOM 836 O O . SER A 1 107 ? -1.350 2.908 3.977 1.00 97.88 107 SER A O 1
ATOM 838 N N . ILE A 1 108 ? -0.182 4.665 4.731 1.00 98.19 108 ILE A N 1
ATOM 839 C CA . ILE A 1 108 ? -0.988 4.801 5.953 1.00 98.19 108 ILE A CA 1
ATOM 840 C C . ILE A 1 108 ? -2.438 5.214 5.648 1.00 98.19 108 ILE A C 1
ATOM 842 O O . ILE A 1 108 ? -3.352 4.749 6.322 1.00 98.19 108 ILE A O 1
ATOM 846 N N . LEU A 1 109 ? -2.682 5.966 4.566 1.00 98.25 109 LEU A N 1
ATOM 847 C CA . LEU A 1 109 ? -4.040 6.227 4.064 1.00 98.25 109 LEU A CA 1
ATOM 848 C C . LEU A 1 109 ? -4.740 4.948 3.569 1.00 98.25 109 LEU A C 1
ATOM 850 O O . LEU A 1 109 ? -5.927 4.752 3.825 1.00 98.25 109 LEU A O 1
ATOM 854 N N . CYS A 1 110 ? -4.012 4.028 2.926 1.00 98.06 110 CYS A N 1
ATOM 855 C CA . CYS A 1 110 ? -4.572 2.719 2.575 1.00 98.06 110 CYS A CA 1
ATOM 856 C C . CYS A 1 110 ? -4.939 1.909 3.829 1.00 98.06 110 CYS A C 1
ATOM 858 O O . CYS A 1 110 ? -5.982 1.260 3.855 1.00 98.06 110 CYS A O 1
ATOM 860 N N . LEU A 1 111 ? -4.107 1.949 4.877 1.00 98.06 111 LEU A N 1
ATOM 861 C CA . LEU A 1 111 ? -4.418 1.300 6.158 1.00 98.06 111 LEU A CA 1
ATOM 862 C C . LEU A 1 111 ? -5.646 1.938 6.818 1.00 98.06 111 LEU A C 1
ATOM 864 O O . LEU A 1 111 ? -6.508 1.221 7.321 1.00 98.06 111 LEU A O 1
ATOM 868 N N . GLN A 1 112 ? -5.795 3.261 6.732 1.00 97.62 112 GLN A N 1
ATOM 869 C CA . GLN A 1 112 ? -6.990 3.962 7.200 1.00 97.62 112 GLN A CA 1
ATOM 870 C C . GLN A 1 112 ? -8.262 3.480 6.485 1.00 97.62 112 GLN A C 1
ATOM 872 O O . GLN A 1 112 ? -9.293 3.310 7.132 1.00 97.62 112 GLN A O 1
ATOM 877 N N . ALA A 1 113 ? -8.199 3.171 5.184 1.00 97.19 113 ALA A N 1
ATOM 878 C CA . ALA A 1 113 ? -9.332 2.608 4.439 1.00 97.19 113 ALA A CA 1
ATOM 879 C C . ALA A 1 113 ? -9.786 1.216 4.939 1.00 97.19 113 ALA A C 1
ATOM 881 O O . ALA A 1 113 ? -10.906 0.786 4.624 1.00 97.19 113 ALA A O 1
ATOM 882 N N . LEU A 1 114 ? -8.926 0.531 5.705 1.00 96.56 114 LEU A N 1
ATOM 883 C CA . LEU A 1 114 ? -9.174 -0.745 6.382 1.00 96.56 114 LEU A CA 1
ATOM 884 C C . LEU A 1 114 ? -9.486 -0.594 7.881 1.00 96.56 114 LEU A C 1
ATOM 886 O O . LEU A 1 114 ? -9.749 -1.602 8.536 1.00 96.56 114 LEU A O 1
ATOM 890 N N . SER A 1 115 ? -9.469 0.616 8.447 1.00 93.94 115 SER A N 1
ATOM 891 C CA . SER A 1 115 ? -9.800 0.808 9.865 1.00 93.94 115 SER A CA 1
ATOM 892 C C . SER A 1 115 ? -11.246 0.386 10.155 1.00 93.94 115 SER A C 1
ATOM 894 O O . SER A 1 115 ? -12.140 0.528 9.315 1.00 93.94 115 SER A O 1
ATOM 896 N N . GLY A 1 116 ? -11.465 -0.207 11.331 1.00 89.12 116 GLY A N 1
ATOM 897 C CA . GLY A 1 116 ? -12.754 -0.784 11.726 1.00 89.12 116 GLY A CA 1
ATOM 898 C C . GLY A 1 116 ? -13.107 -2.115 11.046 1.00 89.12 116 GLY A C 1
ATOM 899 O O . GLY A 1 116 ? -14.148 -2.701 11.348 1.00 89.12 116 GLY A O 1
ATOM 900 N N . VAL A 1 117 ? -12.260 -2.632 10.149 1.00 93.12 117 VAL A N 1
ATOM 901 C CA . VAL A 1 117 ? -12.426 -3.971 9.573 1.00 93.12 117 VAL A CA 1
ATOM 902 C C . VAL A 1 117 ? -11.936 -5.012 10.576 1.00 93.12 117 VAL A C 1
ATOM 904 O O . VAL A 1 117 ? -10.757 -5.056 10.928 1.00 93.12 117 VAL A O 1
ATOM 907 N N . VAL A 1 118 ? -12.833 -5.905 10.996 1.00 91.00 118 VAL A N 1
ATOM 908 C CA . VAL A 1 118 ? -12.484 -7.041 11.859 1.00 91.00 118 VAL A CA 1
ATOM 909 C C . VAL A 1 118 ? -11.526 -7.957 11.094 1.00 91.00 118 VAL A C 1
ATOM 911 O O . VAL A 1 118 ? -11.908 -8.568 10.107 1.00 91.00 118 VAL A O 1
ATOM 914 N N . SER A 1 119 ? -10.261 -8.018 11.497 1.00 92.00 119 SER A N 1
ATOM 915 C CA . SER A 1 119 ? -9.222 -8.835 10.854 1.00 92.00 119 SER A CA 1
ATOM 916 C C . SER A 1 119 ? -8.086 -9.104 11.835 1.00 92.00 119 SER A C 1
ATOM 918 O O . SER A 1 119 ? -7.967 -8.398 12.829 1.00 92.00 119 SER A O 1
ATOM 920 N N . GLN A 1 120 ? -7.195 -10.063 11.574 1.00 92.81 120 GLN A N 1
ATOM 921 C CA . GLN A 1 120 ? -6.072 -10.320 12.492 1.00 92.81 120 GLN A CA 1
ATOM 922 C C . GLN A 1 120 ? -5.121 -9.119 12.652 1.00 92.81 120 GLN A C 1
ATOM 924 O O . GLN A 1 120 ? -4.364 -9.067 13.617 1.00 92.81 120 GLN A O 1
ATOM 929 N N . PHE A 1 121 ? -5.165 -8.152 11.730 1.00 94.69 121 PHE A N 1
ATOM 930 C CA . PHE A 1 121 ? -4.362 -6.932 11.788 1.00 94.69 121 PHE A CA 1
ATOM 931 C C . PHE A 1 121 ? -5.107 -5.733 12.390 1.00 94.69 121 PHE A C 1
ATOM 933 O O . PHE A 1 121 ? -4.527 -4.652 12.439 1.00 94.69 121 PHE A O 1
ATOM 940 N N . HIS A 1 122 ? -6.354 -5.888 12.858 1.00 93.69 122 HIS A N 1
ATOM 941 C CA . HIS A 1 122 ? -7.179 -4.752 13.290 1.00 93.69 122 HIS A CA 1
ATOM 942 C C . HIS A 1 122 ? -6.488 -3.900 14.372 1.00 93.69 122 HIS A C 1
ATOM 944 O O . HIS A 1 122 ? -6.448 -2.683 14.249 1.00 93.69 122 HIS A O 1
ATOM 950 N N . LEU A 1 123 ? -5.848 -4.529 15.372 1.00 94.00 123 LEU A N 1
ATOM 951 C CA . LEU A 1 123 ? -5.133 -3.815 16.440 1.00 94.00 123 LEU A CA 1
ATOM 952 C C . LEU A 1 123 ? -3.952 -3.003 15.906 1.00 94.00 123 LEU A C 1
ATOM 954 O O . LEU A 1 123 ? -3.724 -1.885 16.353 1.00 94.00 123 LEU A O 1
ATOM 958 N N . LEU A 1 124 ? -3.208 -3.561 14.948 1.00 94.69 124 LEU A N 1
ATOM 959 C CA . LEU A 1 124 ? -2.075 -2.870 14.335 1.00 94.69 124 LEU A CA 1
ATOM 960 C C . LEU A 1 124 ? -2.548 -1.683 13.496 1.00 94.69 124 LEU A C 1
ATOM 962 O O . LEU A 1 124 ? -1.963 -0.609 13.569 1.00 94.69 124 LEU A O 1
ATOM 966 N N . ILE A 1 125 ? -3.619 -1.864 12.723 1.00 95.88 125 ILE A N 1
ATOM 967 C CA . ILE A 1 125 ? -4.200 -0.796 11.905 1.00 95.88 125 ILE A CA 1
ATOM 968 C C . ILE A 1 125 ? -4.702 0.339 12.805 1.00 95.88 125 ILE A C 1
ATOM 970 O O . ILE A 1 125 ? -4.324 1.489 12.593 1.00 95.88 125 ILE A O 1
ATOM 974 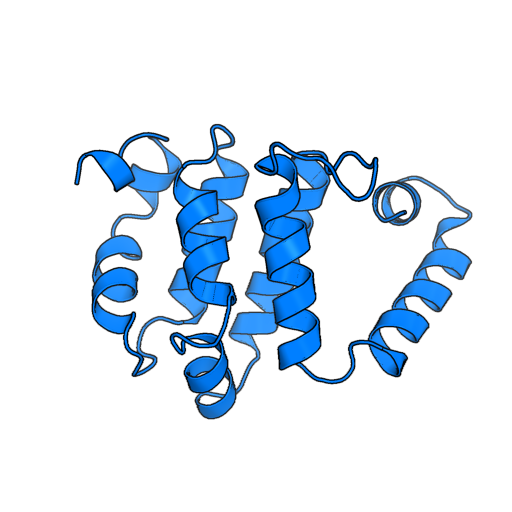N N . ASP A 1 126 ? -5.482 0.024 13.838 1.00 94.56 126 ASP A N 1
ATOM 975 C CA . ASP A 1 126 ? -6.059 1.026 14.740 1.00 94.56 126 ASP A CA 1
ATOM 976 C C . ASP A 1 126 ? -4.998 1.733 15.602 1.00 94.56 126 ASP A C 1
ATOM 978 O O . ASP A 1 126 ? -5.198 2.878 16.003 1.00 94.56 126 ASP A O 1
ATOM 982 N N . HIS A 1 127 ? -3.851 1.093 15.853 1.00 95.38 127 HIS A N 1
ATOM 983 C CA . HIS A 1 127 ? -2.704 1.709 16.531 1.00 95.38 127 HIS A CA 1
ATOM 984 C C . HIS A 1 127 ? -1.914 2.664 15.628 1.00 95.38 127 HIS A C 1
ATOM 986 O O . HIS A 1 127 ? -1.494 3.731 16.072 1.00 95.38 127 HIS A O 1
ATOM 992 N N . LEU A 1 128 ? -1.710 2.297 14.359 1.00 96.44 128 LEU A N 1
ATOM 993 C CA . LEU A 1 128 ? -0.881 3.065 13.425 1.00 96.44 128 LEU A CA 1
ATOM 994 C C . LEU A 1 128 ? -1.630 4.238 12.785 1.00 96.44 128 LEU A C 1
ATOM 996 O O . LEU A 1 128 ? -1.042 5.298 12.585 1.00 96.44 128 LEU A O 1
ATOM 1000 N N . VAL A 1 129 ? -2.913 4.073 12.449 1.00 96.50 129 VAL A N 1
ATOM 1001 C CA . VAL A 1 129 ? -3.707 5.091 11.731 1.00 96.50 129 VAL A CA 1
ATOM 1002 C C . VAL A 1 129 ? -3.751 6.451 12.451 1.00 96.50 129 VAL A C 1
ATOM 1004 O O . VAL A 1 129 ? -3.587 7.467 11.773 1.00 96.50 129 VAL A O 1
ATOM 1007 N N . PRO A 1 130 ? -3.904 6.529 13.789 1.00 97.19 130 PRO A N 1
ATOM 1008 C CA . PRO A 1 130 ? -3.846 7.801 14.511 1.00 97.19 130 PRO A CA 1
ATOM 1009 C C . PRO A 1 130 ? -2.487 8.511 14.429 1.00 97.19 130 PRO A C 1
ATOM 1011 O O . PRO A 1 130 ? -2.434 9.719 14.631 1.00 97.19 130 PRO A O 1
ATOM 1014 N N . LYS A 1 131 ? -1.409 7.782 14.113 1.00 96.81 131 LYS A N 1
ATOM 1015 C CA . LYS A 1 131 ? -0.012 8.248 14.127 1.00 96.81 131 LYS A CA 1
ATOM 1016 C C . LYS A 1 131 ? 0.475 8.689 12.742 1.00 96.81 131 LYS A C 1
ATOM 1018 O O . LYS A 1 131 ? 1.651 8.569 12.391 1.00 96.81 131 LYS A O 1
ATOM 1023 N N . ILE A 1 132 ? -0.459 9.123 11.894 1.00 96.31 132 ILE A N 1
ATOM 1024 C CA . ILE A 1 132 ? -0.195 9.466 10.494 1.00 96.31 132 ILE A CA 1
ATOM 1025 C C . ILE A 1 132 ? 0.870 10.556 10.357 1.00 96.31 132 ILE A C 1
ATOM 1027 O O . ILE A 1 132 ? 1.721 10.455 9.472 1.00 96.31 132 ILE A O 1
ATOM 1031 N N . GLU A 1 133 ? 0.856 11.571 11.220 1.00 96.50 133 GLU A N 1
ATOM 1032 C CA . GLU A 1 133 ? 1.788 12.699 11.148 1.00 96.50 133 GLU A CA 1
ATOM 1033 C C . GLU A 1 133 ? 3.201 12.287 11.569 1.00 96.50 133 GLU A C 1
ATOM 1035 O O . GLU A 1 133 ? 4.175 12.659 10.910 1.00 96.50 133 GLU A O 1
ATOM 1040 N N . GLU A 1 134 ? 3.321 11.458 12.604 1.00 97.19 134 GLU A N 1
ATOM 1041 C CA . GLU A 1 134 ? 4.581 10.916 13.100 1.00 97.19 134 GLU A CA 1
ATOM 1042 C C . GLU A 1 134 ? 5.221 9.987 12.065 1.00 97.19 134 GLU A C 1
ATOM 1044 O O . GLU A 1 134 ? 6.357 10.215 11.649 1.00 97.19 134 GLU A O 1
ATOM 1049 N N . ILE A 1 135 ? 4.458 9.013 11.557 1.00 96.75 135 ILE A N 1
ATOM 1050 C CA . ILE A 1 135 ? 4.908 8.075 10.516 1.00 96.75 135 ILE A CA 1
ATOM 1051 C C . ILE A 1 135 ? 5.277 8.827 9.232 1.00 96.75 135 ILE A C 1
ATOM 1053 O O . ILE A 1 135 ? 6.256 8.509 8.553 1.00 96.75 135 ILE A O 1
ATOM 1057 N N . THR A 1 136 ? 4.506 9.850 8.865 1.00 96.31 136 THR A N 1
ATOM 1058 C CA . THR A 1 136 ? 4.801 10.649 7.672 1.00 96.31 136 THR A CA 1
ATOM 1059 C C . THR A 1 136 ? 6.054 11.502 7.874 1.00 96.31 136 THR A C 1
ATOM 1061 O O . THR A 1 136 ? 6.816 11.691 6.924 1.00 96.31 136 THR A O 1
ATOM 1064 N N . SER A 1 137 ? 6.330 11.982 9.085 1.00 95.69 137 SER A N 1
ATOM 1065 C CA . SER A 1 137 ? 7.477 12.852 9.373 1.00 95.69 137 SER A CA 1
ATOM 1066 C C . SER A 1 137 ? 8.784 12.086 9.585 1.00 95.69 137 SER A C 1
ATOM 1068 O O . SER A 1 137 ? 9.824 12.542 9.111 1.00 95.69 137 SER A O 1
ATOM 1070 N N . ASP A 1 138 ? 8.736 10.903 10.197 1.00 95.69 138 ASP A N 1
ATOM 1071 C CA . ASP A 1 138 ? 9.909 10.099 10.545 1.00 95.69 138 ASP A CA 1
ATOM 1072 C C . ASP A 1 138 ? 9.815 8.678 9.958 1.00 95.69 138 ASP A C 1
ATOM 1074 O O . ASP A 1 138 ? 8.906 7.906 10.255 1.00 95.69 138 ASP A O 1
ATOM 1078 N N . ALA A 1 139 ? 10.790 8.319 9.117 1.00 92.50 139 ALA A N 1
ATOM 1079 C CA . ALA A 1 139 ? 10.859 7.010 8.462 1.00 92.50 139 ALA A CA 1
ATOM 1080 C C . ALA A 1 139 ? 11.156 5.848 9.426 1.00 92.50 139 ALA A C 1
ATOM 1082 O O . ALA A 1 139 ? 10.959 4.690 9.064 1.00 92.50 139 ALA A O 1
ATOM 1083 N N . THR A 1 140 ? 11.661 6.143 10.624 1.00 93.81 140 THR A N 1
ATOM 1084 C CA . THR A 1 140 ? 12.043 5.152 11.636 1.00 93.81 140 THR A CA 1
ATOM 1085 C C . THR A 1 140 ? 10.993 4.960 12.722 1.00 93.81 140 THR A C 1
ATOM 1087 O O . THR A 1 140 ? 11.093 3.999 13.481 1.00 93.81 140 THR A O 1
ATOM 1090 N N . TYR A 1 141 ? 9.958 5.804 12.746 1.00 94.12 141 TYR A N 1
ATOM 1091 C CA . TYR A 1 141 ? 8.950 5.835 13.803 1.00 94.12 141 TYR A CA 1
ATOM 1092 C C . TYR A 1 141 ? 8.311 4.464 14.064 1.00 94.12 141 TYR A C 1
ATOM 1094 O O . TYR A 1 141 ? 8.322 3.981 15.188 1.00 94.12 141 TYR A O 1
ATOM 1102 N N . VAL A 1 142 ? 7.850 3.774 13.012 1.00 91.00 142 VAL A N 1
ATOM 1103 C CA . VAL A 1 142 ? 7.188 2.456 13.135 1.00 91.00 142 VAL A CA 1
ATOM 1104 C C . VAL A 1 142 ? 8.108 1.371 13.704 1.00 91.00 142 VAL A C 1
ATOM 1106 O O . VAL A 1 142 ? 7.624 0.403 14.273 1.00 91.00 142 VAL A O 1
ATOM 1109 N N . ALA A 1 143 ? 9.426 1.492 13.534 1.00 90.06 143 ALA A N 1
ATOM 1110 C CA . ALA A 1 143 ? 10.379 0.519 14.065 1.00 90.06 143 ALA A CA 1
ATOM 1111 C C . ALA A 1 143 ? 10.793 0.812 15.520 1.00 90.06 143 ALA A C 1
ATOM 1113 O O . ALA A 1 143 ? 11.419 -0.040 16.149 1.00 90.06 143 ALA A O 1
ATOM 1114 N N . GLN A 1 144 ? 10.514 2.020 16.016 1.00 88.06 144 GLN A N 1
ATOM 1115 C CA . GLN A 1 144 ? 10.885 2.487 17.355 1.00 88.06 144 GLN A CA 1
ATOM 1116 C C . GLN A 1 144 ? 9.722 2.444 18.353 1.00 88.06 144 GLN A C 1
ATOM 1118 O O . GLN A 1 144 ? 9.971 2.397 19.557 1.00 88.06 144 GLN A O 1
ATOM 1123 N N . ASP A 1 145 ? 8.494 2.506 17.847 1.00 81.81 145 ASP A N 1
ATOM 1124 C CA . ASP A 1 145 ? 7.236 2.471 18.596 1.00 81.81 145 ASP A CA 1
ATOM 1125 C C . ASP A 1 145 ? 6.781 1.041 18.937 1.00 81.81 145 ASP A C 1
ATOM 1127 O O . ASP A 1 145 ? 6.264 0.852 20.063 1.00 81.81 145 ASP A O 1
#

Radius of gyration: 15.52 Å; chains: 1; bounding box: 34×28×46 Å

Secondary structure (DSSP, 8-state):
-HHHHHS-TTHHHHHHHHHHHHHHHS-SHHHHHHHHHHHHHGGG-SS-TT-----HHHHHHHHHHHHHHHHTS-HHHHHHHTSTTSSHHHHHHHHHT-S-HHHHHHHHHHHHTTTT--STTHHHHHHHGGGHHHHHH-TTHHHH-

Foldseek 3Di:
DVVLCVDDPVNPVVVVVVVVCCVPPVVDVLSVLLVLLCLLCVCVDPVNPVVDDRDPVNSLVSLQVVLVVLLPDDLVVLQVCQEPVHSNLVSLVSQLLDPDLSSNLSSLSSLVSSAPRPYPCNVVSVVCNVCNVVSSVDSCSVVVD

Organism: Mustela putorius furo (NCBI:txid9669)

InterPro domains:
  IPR040191 U3 small nucleolar RNA-associated protein 10 [PTHR13457] (20-144)

Sequence (145 aa):
LFEMILSGTDATHFRVLMKLFIKVHLEDIFQLFKFFSVLWTYGSSLSNPLNCSVKAALQTQALYIGCEMLSAQKAQDKHQLASVSSPVVIALLINLGSPIKEVRRASILCLQALSGVVSQFHLLIDHLVPKIEEITSDATYVAQD

pLDDT: mean 88.83, std 12.41, range [45.69, 98.25]